Protein AF-D1JF74-F1 (afdb_monomer_lite)

Foldseek 3Di:
DWAFWPQDQADPVRDGDTFDDDPNDRPLLVCLCVVNDPDDDDPPTPDPSVVSND

Radius of gyration: 11.15 Å; chains: 1; bounding box: 28×20×27 Å

pLDDT: mean 94.23, std 4.71, range [70.69, 97.75]

Secondary structure (DSSP, 8-state):
-EEE-SS--B-TT-PBPEEEEETTEEHHHHHHHTTS------SS-S--GGGGG-

Structure (mmCIF, N/CA/C/O backbone):
data_AF-D1JF74-F1
#
_entry.id   AF-D1JF74-F1
#
loop_
_atom_site.group_PDB
_atom_site.id
_atom_site.type_symbol
_atom_site.label_atom_id
_atom_site.label_alt_id
_atom_site.label_comp_id
_atom_site.label_asym_id
_atom_site.label_entity_id
_atom_site.label_seq_id
_atom_site.pdbx_PDB_ins_code
_atom_site.Cartn_x
_atom_site.Cartn_y
_atom_site.Cartn_z
_atom_site.occupancy
_atom_site.B_iso_or_equiv
_atom_site.auth_seq_id
_atom_site.auth_comp_id
_atom_site.auth_asym_id
_atom_site.auth_atom_id
_atom_site.pdbx_PDB_model_num
ATOM 1 N N . MET A 1 1 ? -10.893 -7.713 -4.994 1.00 93.44 1 MET A N 1
ATOM 2 C CA . MET A 1 1 ? -10.439 -7.220 -6.311 1.00 93.44 1 MET A CA 1
ATOM 3 C C . MET A 1 1 ? -8.987 -6.808 -6.175 1.00 93.44 1 MET A C 1
ATOM 5 O O . MET A 1 1 ? -8.627 -6.346 -5.100 1.00 93.44 1 MET A O 1
ATOM 9 N N . LEU A 1 2 ? -8.164 -7.045 -7.192 1.00 96.00 2 LEU A N 1
ATOM 10 C CA . LEU A 1 2 ? -6.800 -6.518 -7.245 1.00 96.00 2 LEU A CA 1
ATOM 11 C C . LEU A 1 2 ? -6.822 -5.298 -8.156 1.00 96.00 2 LEU A C 1
ATOM 13 O O . LEU A 1 2 ? -7.344 -5.411 -9.265 1.00 96.00 2 LEU A O 1
ATOM 17 N N . ASP A 1 3 ? -6.295 -4.186 -7.668 1.00 97.19 3 ASP A N 1
ATOM 18 C CA . ASP A 1 3 ? -6.060 -2.976 -8.446 1.00 97.19 3 ASP A CA 1
ATOM 19 C C . ASP A 1 3 ? -4.558 -2.886 -8.712 1.00 97.19 3 ASP A C 1
ATOM 21 O O . ASP A 1 3 ? -3.773 -2.756 -7.772 1.00 97.19 3 ASP A O 1
ATOM 25 N N . VAL A 1 4 ? -4.156 -3.159 -9.950 1.00 97.75 4 VAL A N 1
ATOM 26 C CA . VAL A 1 4 ? -2.749 -3.363 -10.319 1.00 97.75 4 VAL A CA 1
ATOM 27 C C . VAL A 1 4 ? -2.146 -2.026 -10.695 1.00 97.75 4 VAL A C 1
ATOM 29 O O . VAL A 1 4 ? -2.752 -1.315 -11.476 1.00 97.75 4 VAL A O 1
ATOM 32 N N . 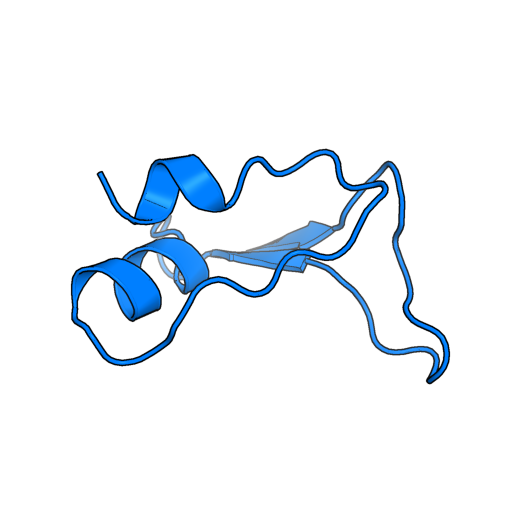ASP A 1 5 ? -0.936 -1.756 -10.207 1.00 96.69 5 ASP A N 1
ATOM 33 C CA . ASP A 1 5 ? -0.245 -0.493 -10.461 1.00 96.69 5 ASP A CA 1
ATOM 34 C C . ASP A 1 5 ? 0.034 -0.276 -11.958 1.00 96.69 5 ASP A C 1
ATOM 36 O O . ASP A 1 5 ? 0.851 -0.987 -12.560 1.00 96.69 5 ASP A O 1
ATOM 40 N N . ASP A 1 6 ? -0.620 0.722 -12.547 1.00 97.25 6 ASP A N 1
ATOM 41 C CA . ASP A 1 6 ? -0.487 1.071 -13.961 1.00 97.25 6 ASP A CA 1
ATOM 42 C C . ASP A 1 6 ? 0.870 1.714 -14.315 1.00 97.25 6 ASP A C 1
ATOM 44 O O . ASP A 1 6 ? 1.326 1.598 -15.459 1.00 97.25 6 ASP A O 1
ATOM 48 N N . GLU A 1 7 ? 1.570 2.341 -13.361 1.00 96.88 7 GLU A N 1
ATOM 49 C CA . GLU A 1 7 ? 2.918 2.883 -13.585 1.00 96.88 7 GLU A CA 1
ATOM 50 C C . GLU A 1 7 ? 3.995 1.796 -13.475 1.00 96.88 7 GLU A C 1
ATOM 52 O O . GLU A 1 7 ? 5.001 1.825 -14.199 1.00 96.88 7 GLU A O 1
ATOM 57 N N . LYS A 1 8 ? 3.803 0.830 -12.568 1.00 95.56 8 LYS A N 1
ATOM 58 C CA . LYS A 1 8 ? 4.776 -0.232 -12.298 1.00 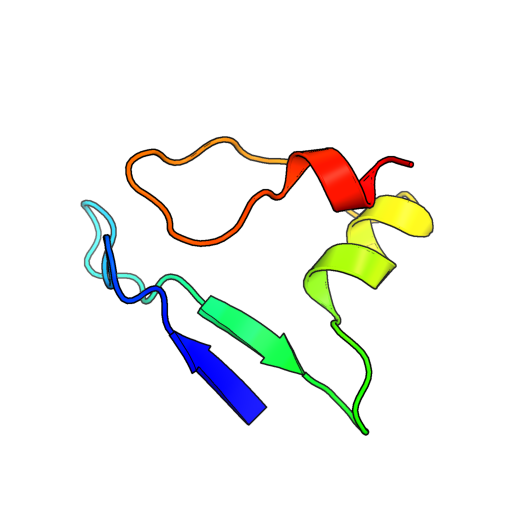95.56 8 LYS A CA 1
ATOM 59 C C . LYS A 1 8 ? 4.132 -1.521 -11.795 1.00 95.56 8 LYS A C 1
ATOM 61 O O . LYS A 1 8 ? 4.121 -1.823 -10.609 1.00 95.56 8 LYS A O 1
ATOM 66 N N . GLN A 1 9 ? 3.762 -2.388 -12.728 1.00 97.12 9 GLN A N 1
ATOM 67 C CA . GLN A 1 9 ? 3.077 -3.645 -12.405 1.00 97.12 9 GLN A CA 1
ATOM 68 C C . GLN A 1 9 ? 3.934 -4.676 -11.650 1.00 97.12 9 GLN A C 1
ATOM 70 O O . GLN A 1 9 ? 3.391 -5.516 -10.936 1.00 97.12 9 GLN A O 1
ATOM 75 N N . TYR A 1 10 ? 5.263 -4.659 -11.812 1.00 96.88 10 TYR A N 1
ATOM 76 C CA . TYR A 1 10 ? 6.151 -5.678 -11.241 1.00 96.88 10 TYR A CA 1
ATOM 77 C C . TYR A 1 10 ? 7.378 -5.080 -10.558 1.00 96.88 10 TYR A C 1
ATOM 79 O O . TYR A 1 10 ? 7.955 -4.086 -11.008 1.00 96.88 10 TYR A O 1
ATOM 87 N N . ASP A 1 11 ? 7.836 -5.747 -9.502 1.00 94.62 11 ASP A N 1
ATOM 88 C CA . ASP A 1 11 ? 9.148 -5.485 -8.917 1.00 94.62 11 ASP A CA 1
ATOM 89 C C . ASP A 1 11 ? 10.282 -6.303 -9.573 1.00 94.62 11 ASP A C 1
ATOM 91 O O . ASP A 1 11 ? 10.077 -7.079 -10.507 1.00 94.62 11 ASP A O 1
ATOM 95 N N . THR A 1 12 ? 11.511 -6.150 -9.065 1.00 94.94 12 THR A N 1
ATOM 96 C CA . THR A 1 12 ? 12.717 -6.840 -9.571 1.00 94.94 12 THR A CA 1
ATOM 97 C C . THR A 1 12 ? 12.672 -8.363 -9.440 1.00 94.94 12 THR A C 1
ATOM 99 O O . THR A 1 12 ? 13.491 -9.050 -10.048 1.00 94.94 12 THR A O 1
ATOM 102 N N . TYR A 1 13 ? 11.752 -8.893 -8.633 1.00 96.06 13 TYR A N 1
ATOM 103 C CA . TYR A 1 13 ? 11.555 -10.322 -8.405 1.00 96.06 13 TYR A CA 1
ATOM 104 C C . TYR A 1 13 ? 10.322 -10.858 -9.147 1.00 96.06 13 TYR A C 1
ATOM 106 O O . TYR A 1 13 ? 9.904 -11.984 -8.882 1.00 96.06 13 TYR A O 1
ATOM 114 N N . TYR A 1 14 ? 9.753 -10.076 -10.073 1.00 95.94 14 TYR A N 1
ATOM 115 C CA . TYR A 1 14 ? 8.536 -10.398 -10.824 1.00 95.94 14 TYR A CA 1
ATOM 116 C C . TYR A 1 14 ? 7.302 -10.620 -9.937 1.00 95.94 14 TYR A C 1
ATOM 118 O O . TYR A 1 14 ? 6.396 -11.376 -10.294 1.00 95.94 14 TYR A O 1
ATOM 126 N N . ARG A 1 15 ? 7.242 -9.958 -8.777 1.00 96.12 15 ARG A N 1
ATOM 127 C CA . ARG A 1 15 ? 6.040 -9.932 -7.934 1.00 96.12 15 ARG A CA 1
ATOM 128 C C . ARG A 1 15 ? 5.114 -8.820 -8.417 1.00 96.12 15 ARG A C 1
ATOM 130 O O . ARG A 1 15 ? 5.587 -7.718 -8.682 1.00 96.12 15 ARG A O 1
ATOM 137 N N . LEU A 1 16 ? 3.820 -9.120 -8.514 1.00 96.69 16 LEU A N 1
ATOM 138 C CA . LEU A 1 16 ? 2.786 -8.150 -8.880 1.00 96.69 16 LEU A CA 1
ATOM 139 C C . LEU A 1 16 ? 2.653 -7.076 -7.788 1.00 96.69 16 LEU A C 1
ATOM 141 O O . LEU A 1 16 ? 2.538 -7.419 -6.609 1.00 96.69 16 LEU A O 1
ATOM 145 N N . LEU A 1 17 ? 2.642 -5.805 -8.185 1.00 97.00 17 LEU A N 1
ATOM 146 C CA . LEU A 1 17 ? 2.375 -4.657 -7.320 1.00 97.00 17 LEU A CA 1
ATOM 147 C C . LEU A 1 17 ? 0.913 -4.233 -7.496 1.00 97.00 17 LEU A C 1
ATOM 149 O O . LEU A 1 17 ? 0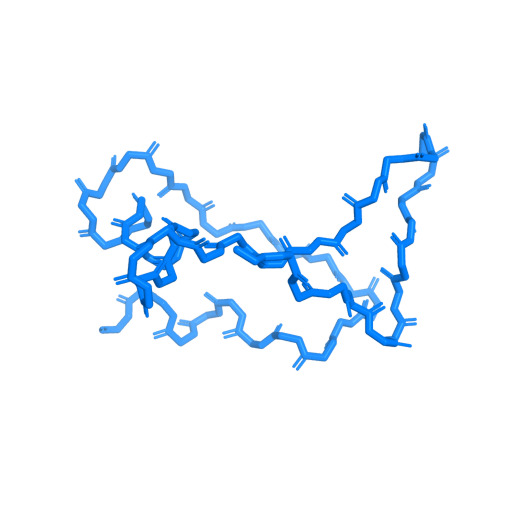.466 -3.976 -8.612 1.00 97.00 17 LEU A O 1
ATOM 153 N N . ALA A 1 18 ? 0.149 -4.248 -6.402 1.00 96.94 18 ALA A N 1
ATOM 154 C CA . ALA A 1 18 ? -1.287 -3.995 -6.429 1.00 96.94 18 ALA A CA 1
ATOM 155 C C . ALA A 1 18 ? -1.831 -3.566 -5.056 1.00 96.94 18 ALA A C 1
ATOM 157 O O . ALA A 1 18 ? -1.307 -3.968 -4.009 1.00 96.94 18 ALA A O 1
ATOM 158 N N . VAL A 1 19 ? -2.948 -2.840 -5.068 1.00 96.62 19 VAL A N 1
ATOM 159 C CA . VAL A 1 19 ? -3.818 -2.631 -3.906 1.00 96.62 19 VAL A CA 1
ATOM 160 C C . VAL A 1 19 ? -4.876 -3.734 -3.862 1.00 96.62 19 VAL A C 1
ATOM 162 O O . VAL A 1 19 ? -5.509 -4.077 -4.865 1.00 96.62 19 VAL A O 1
ATOM 165 N N . VAL A 1 20 ? -5.071 -4.331 -2.685 1.00 97.31 20 VAL A N 1
ATOM 166 C CA . VAL A 1 20 ? -6.013 -5.439 -2.501 1.00 97.31 20 VAL A CA 1
ATOM 167 C C . VAL A 1 20 ? -7.304 -4.935 -1.871 1.00 97.31 20 VAL A C 1
ATOM 169 O O . VAL A 1 20 ? -7.296 -4.389 -0.773 1.00 97.31 20 VAL A O 1
ATOM 172 N N . TYR A 1 21 ? -8.435 -5.209 -2.519 1.00 97.69 21 TYR A N 1
ATOM 173 C CA . TYR A 1 21 ? -9.767 -4.912 -1.993 1.00 97.69 21 TYR A CA 1
ATOM 174 C C . TYR A 1 21 ? -10.502 -6.176 -1.535 1.00 97.69 21 TYR A C 1
ATOM 176 O O . TYR A 1 21 ? -10.701 -7.106 -2.328 1.00 97.69 21 TYR A O 1
ATOM 184 N N . VAL A 1 22 ? -10.985 -6.183 -0.291 1.00 97.38 22 VAL A N 1
ATOM 185 C CA . VAL A 1 22 ? -11.844 -7.235 0.283 1.00 97.38 22 VAL A CA 1
ATOM 186 C C . VAL A 1 22 ? -13.150 -6.595 0.742 1.00 97.38 22 VAL A C 1
ATOM 188 O O . VAL A 1 22 ? -13.124 -5.728 1.604 1.00 97.38 22 VAL A O 1
ATOM 191 N N . ASN A 1 23 ? -14.292 -7.010 0.179 1.00 95.88 23 ASN A N 1
ATOM 192 C CA . ASN A 1 23 ? -15.604 -6.402 0.463 1.00 95.88 23 ASN A CA 1
ATOM 193 C C . ASN A 1 23 ? -15.561 -4.862 0.379 1.00 95.88 23 ASN A C 1
ATOM 195 O O . ASN A 1 23 ? -15.892 -4.181 1.343 1.00 95.88 23 ASN A O 1
ATOM 199 N N . GLU A 1 24 ? -15.052 -4.335 -0.743 1.00 94.81 24 GLU A N 1
ATOM 200 C CA . GLU A 1 24 ? -14.881 -2.889 -1.008 1.00 94.81 24 GLU A CA 1
ATOM 201 C C . GLU A 1 24 ? -13.890 -2.159 -0.078 1.00 94.81 24 G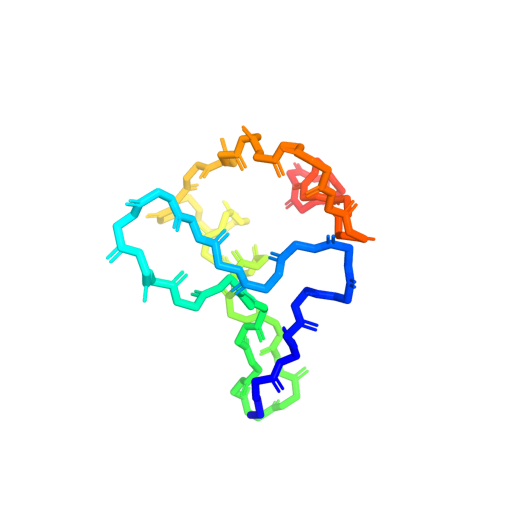LU A C 1
ATOM 203 O O . GLU A 1 24 ? -13.623 -0.978 -0.264 1.00 94.81 24 GLU A O 1
ATOM 208 N N . THR A 1 25 ? -13.270 -2.858 0.877 1.00 96.44 25 THR A N 1
ATOM 209 C CA . THR A 1 25 ? -12.259 -2.290 1.777 1.00 96.44 25 THR A CA 1
ATOM 210 C C . THR A 1 25 ? -10.868 -2.425 1.172 1.00 96.44 25 THR A C 1
ATOM 212 O O . THR A 1 25 ? -10.455 -3.547 0.871 1.00 96.44 25 THR A O 1
ATOM 215 N N . ASN A 1 26 ? -10.129 -1.317 1.060 1.00 96.75 26 ASN A N 1
ATOM 216 C CA . ASN A 1 26 ? -8.692 -1.333 0.789 1.00 96.75 26 ASN A CA 1
ATOM 217 C C . ASN A 1 26 ? -7.967 -1.990 1.976 1.00 96.75 26 ASN A C 1
ATOM 219 O O . ASN A 1 26 ? -7.857 -1.423 3.065 1.00 96.75 26 ASN A O 1
ATOM 223 N N . LEU A 1 27 ? -7.509 -3.224 1.778 1.00 97.44 27 LEU A N 1
ATOM 224 C CA . LEU A 1 27 ? -6.843 -4.002 2.812 1.00 97.44 27 LEU A CA 1
ATOM 225 C C . LEU A 1 27 ? -5.489 -3.387 3.183 1.00 97.44 27 LEU A C 1
ATOM 227 O O . LEU A 1 27 ? -5.156 -3.356 4.364 1.00 97.44 27 LEU A O 1
ATOM 231 N N . ASN A 1 28 ? -4.736 -2.883 2.202 1.00 95.88 28 ASN A N 1
ATOM 232 C CA . ASN A 1 28 ? -3.415 -2.293 2.414 1.00 95.88 28 ASN A CA 1
ATOM 233 C C . ASN A 1 28 ? -3.511 -1.068 3.339 1.00 95.88 28 ASN A C 1
ATOM 235 O O . ASN A 1 28 ? -2.819 -1.014 4.354 1.00 95.88 28 ASN A O 1
ATOM 239 N N . GLU A 1 29 ? -4.423 -0.138 3.037 1.00 96.38 29 GLU A N 1
ATOM 240 C CA . GLU A 1 29 ? -4.695 1.044 3.868 1.00 96.38 29 GLU A CA 1
ATOM 241 C C . GLU A 1 29 ? -5.120 0.637 5.284 1.00 96.38 29 GLU A C 1
ATOM 243 O O . GLU A 1 29 ? -4.586 1.141 6.272 1.00 96.38 29 GLU A O 1
ATOM 248 N N . LYS A 1 30 ? -6.051 -0.319 5.401 1.00 96.69 30 LYS A N 1
ATOM 249 C CA . LYS A 1 30 ? -6.526 -0.798 6.703 1.00 96.69 30 LYS A CA 1
ATOM 250 C C . LYS A 1 30 ? -5.396 -1.379 7.555 1.00 96.69 30 LYS A C 1
ATOM 252 O O . LYS A 1 30 ? -5.327 -1.089 8.746 1.00 96.69 30 LYS A O 1
ATOM 257 N N . MET A 1 31 ? -4.511 -2.182 6.961 1.00 97.12 31 MET A N 1
ATOM 258 C CA . MET A 1 31 ? -3.374 -2.771 7.673 1.00 97.12 31 MET A CA 1
ATOM 259 C C . MET A 1 31 ? -2.413 -1.702 8.199 1.00 97.12 31 MET A C 1
ATOM 261 O O . MET A 1 31 ? -1.917 -1.852 9.313 1.00 97.12 31 MET A O 1
ATOM 265 N N . VAL A 1 32 ? -2.184 -0.626 7.441 1.00 96.25 32 VAL A N 1
ATOM 266 C CA . VAL A 1 32 ? -1.380 0.517 7.901 1.00 96.25 32 VAL A CA 1
ATOM 267 C C . VAL A 1 32 ? -2.085 1.242 9.049 1.00 96.25 32 VAL A C 1
ATOM 269 O O . VAL A 1 32 ? -1.513 1.386 10.128 1.00 96.25 32 VAL A O 1
ATOM 272 N N . ARG A 1 33 ? -3.361 1.610 8.876 1.00 95.38 33 ARG A N 1
ATOM 273 C CA . ARG A 1 33 ? -4.140 2.341 9.893 1.00 95.38 33 ARG A CA 1
ATOM 274 C C . ARG A 1 33 ? -4.300 1.603 11.218 1.00 95.38 33 ARG A C 1
ATOM 276 O O . ARG A 1 33 ? -4.322 2.229 12.272 1.00 95.38 33 ARG A O 1
ATOM 283 N N . GLU A 1 34 ? -4.430 0.281 11.180 1.00 96.69 34 GLU A N 1
ATOM 284 C CA . GLU A 1 34 ? -4.563 -0.547 12.384 1.00 96.69 34 GLU A CA 1
ATOM 285 C C . GLU A 1 34 ? -3.201 -0.933 13.000 1.00 96.69 34 GLU A C 1
ATOM 287 O O . GLU A 1 34 ? -3.160 -1.620 14.021 1.00 96.69 34 GLU A O 1
ATOM 292 N N . GLY A 1 35 ? -2.082 -0.476 12.421 1.00 96.00 35 GLY A N 1
ATOM 293 C CA . GLY A 1 35 ? -0.731 -0.720 12.934 1.00 96.00 35 GLY A CA 1
ATOM 294 C C . GLY A 1 35 ? -0.204 -2.134 12.671 1.00 96.00 35 GLY A C 1
ATOM 295 O O . GLY A 1 35 ? 0.724 -2.585 13.343 1.00 96.00 35 GLY A O 1
ATOM 296 N N . TYR A 1 36 ? -0.794 -2.853 11.713 1.00 97.62 36 TYR A N 1
ATOM 297 C CA . TYR A 1 36 ? -0.346 -4.181 11.285 1.00 97.62 36 TYR A CA 1
ATOM 298 C C . TYR A 1 36 ? 0.735 -4.137 10.198 1.00 97.62 36 TYR A C 1
ATOM 300 O O . TYR A 1 36 ? 1.398 -5.148 9.962 1.00 97.62 36 TYR A O 1
ATOM 308 N N . ALA A 1 37 ? 0.897 -3.001 9.521 1.00 96.56 37 ALA A N 1
ATOM 309 C CA . ALA A 1 37 ? 1.884 -2.787 8.470 1.00 96.56 37 ALA A CA 1
ATOM 310 C C . ALA A 1 37 ? 2.420 -1.347 8.496 1.00 96.56 37 ALA A C 1
ATOM 312 O O . ALA A 1 37 ? 1.786 -0.453 9.048 1.00 96.56 37 ALA A O 1
ATOM 313 N N . GLU A 1 38 ? 3.569 -1.134 7.859 1.00 95.19 38 GLU A N 1
ATOM 314 C CA . GLU A 1 38 ? 4.166 0.186 7.625 1.00 95.19 38 GLU A CA 1
ATOM 315 C C . GLU A 1 38 ? 4.177 0.492 6.123 1.00 95.19 38 GLU A C 1
ATOM 317 O O . GLU A 1 38 ? 4.209 -0.425 5.292 1.00 95.19 38 GLU A O 1
ATOM 322 N N . VAL A 1 39 ? 4.170 1.777 5.762 1.00 93.81 39 VAL A N 1
ATOM 323 C CA . VAL A 1 39 ? 4.256 2.200 4.362 1.00 93.81 39 VAL A CA 1
ATOM 324 C C . VAL A 1 39 ? 5.625 1.856 3.774 1.00 93.81 39 VAL A C 1
ATOM 326 O O . VAL A 1 39 ? 6.672 2.204 4.316 1.00 93.81 39 VAL A O 1
ATOM 329 N N . MET A 1 40 ? 5.619 1.218 2.601 1.00 89.75 40 MET A N 1
ATOM 330 C CA . MET A 1 40 ? 6.816 0.985 1.795 1.00 89.75 40 MET A CA 1
ATOM 331 C C . MET A 1 40 ? 6.761 1.839 0.529 1.00 89.75 40 MET A C 1
ATOM 333 O O . MET A 1 40 ? 5.875 1.667 -0.301 1.00 89.75 40 MET A O 1
ATOM 337 N N . TYR A 1 41 ? 7.737 2.730 0.353 1.00 87.75 41 TYR A N 1
ATOM 338 C CA . TYR A 1 41 ? 7.804 3.594 -0.824 1.00 87.75 41 TYR A CA 1
ATOM 339 C C . TYR A 1 41 ? 8.467 2.882 -2.015 1.00 87.75 41 TYR A C 1
ATOM 341 O O . TYR A 1 41 ? 9.662 2.576 -1.971 1.00 87.75 41 TYR A O 1
ATOM 349 N N . ILE A 1 42 ? 7.706 2.635 -3.090 1.00 89.94 42 ILE A N 1
ATOM 350 C CA . ILE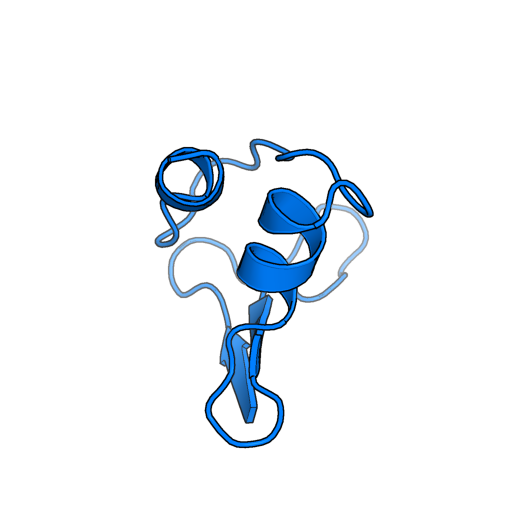 A 1 42 ? 8.174 1.955 -4.311 1.00 89.94 42 ILE A CA 1
ATOM 351 C C . ILE A 1 42 ? 7.845 2.807 -5.550 1.00 89.94 42 ILE A C 1
ATOM 353 O O . ILE A 1 42 ? 6.813 2.596 -6.169 1.00 89.94 42 ILE A O 1
ATOM 357 N N . PRO A 1 43 ? 8.712 3.746 -5.966 1.00 90.62 43 PRO A N 1
ATOM 358 C CA . PRO A 1 43 ? 8.481 4.519 -7.184 1.00 90.62 43 PRO A CA 1
ATOM 359 C C . PRO A 1 43 ? 8.938 3.776 -8.466 1.00 90.62 43 PRO A C 1
ATOM 361 O O . PRO A 1 43 ? 9.823 2.898 -8.410 1.00 90.62 43 PRO A O 1
ATOM 364 N N . PRO A 1 44 ? 8.418 4.162 -9.648 1.00 94.00 44 PRO A N 1
ATOM 365 C CA . PRO A 1 44 ? 7.169 4.918 -9.839 1.00 94.00 44 PRO A CA 1
ATOM 366 C C . PRO A 1 44 ? 5.949 4.0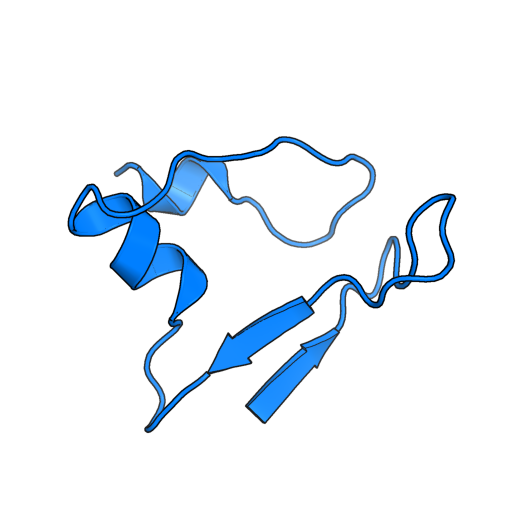80 -9.408 1.00 94.00 44 PRO A C 1
ATOM 368 O O . PRO A 1 44 ? 6.061 2.856 -9.356 1.00 94.00 44 PRO A O 1
ATOM 371 N N . SER A 1 45 ? 4.855 4.743 -9.041 1.00 94.12 45 SER A N 1
ATOM 372 C CA . SER A 1 45 ? 3.604 4.118 -8.600 1.00 94.12 45 SER A CA 1
ATOM 373 C C . SER A 1 45 ? 2.467 5.124 -8.724 1.00 94.12 45 SER A C 1
ATOM 375 O O . SER A 1 45 ? 2.609 6.270 -8.288 1.00 94.12 45 SER A O 1
ATOM 377 N N . GLU A 1 46 ? 1.327 4.684 -9.257 1.00 95.88 46 GLU A N 1
ATOM 378 C CA . GLU A 1 46 ? 0.113 5.509 -9.289 1.00 95.88 46 GLU A CA 1
ATOM 379 C C . GLU A 1 46 ? -0.521 5.707 -7.901 1.00 95.88 46 GLU A C 1
ATOM 381 O O . GLU A 1 46 ? -1.329 6.617 -7.703 1.00 95.88 46 GLU A O 1
ATOM 386 N N . PHE A 1 47 ? -0.161 4.863 -6.929 1.00 93.94 47 PHE A N 1
ATOM 387 C CA . PHE A 1 47 ? -0.728 4.891 -5.588 1.00 93.94 47 PHE A CA 1
ATOM 388 C C . PHE A 1 47 ? 0.092 5.789 -4.657 1.00 93.94 47 PHE A C 1
ATOM 390 O O . PHE A 1 47 ? 1.275 5.546 -4.409 1.00 93.94 47 PHE A O 1
ATOM 397 N N . ASP A 1 48 ? -0.558 6.777 -4.035 1.00 91.00 48 ASP A N 1
ATOM 398 C CA . ASP A 1 48 ? 0.057 7.547 -2.951 1.00 91.00 48 ASP A CA 1
ATOM 399 C C . ASP A 1 48 ? -0.174 6.873 -1.591 1.00 91.00 48 ASP A C 1
ATOM 401 O O . ASP A 1 48 ? -1.080 7.210 -0.830 1.00 91.00 48 ASP A O 1
ATOM 405 N N . SER A 1 49 ? 0.679 5.902 -1.257 1.00 87.25 49 SER A N 1
ATOM 406 C CA . SER A 1 49 ? 0.571 5.143 -0.005 1.00 87.25 49 SER A CA 1
ATOM 407 C C . SER A 1 49 ? 0.779 5.981 1.266 1.00 87.25 49 SER A C 1
ATOM 409 O O . SER A 1 49 ? 0.494 5.498 2.358 1.00 87.25 49 SER A O 1
ATOM 411 N N . ARG A 1 50 ? 1.274 7.224 1.160 1.00 84.94 50 ARG A N 1
ATOM 412 C CA . ARG A 1 50 ? 1.440 8.132 2.314 1.00 84.94 50 ARG A CA 1
ATOM 413 C C . ARG A 1 50 ? 0.100 8.649 2.824 1.00 84.94 50 ARG A C 1
ATOM 415 O O . ARG A 1 50 ? -0.010 8.997 3.994 1.00 84.94 50 ARG A O 1
ATOM 422 N N . GLU A 1 51 ? -0.920 8.675 1.969 1.00 87.94 51 GLU A N 1
ATOM 423 C CA . GLU A 1 51 ? -2.274 9.073 2.360 1.00 87.94 51 GLU A CA 1
ATOM 424 C C . GLU A 1 51 ? -2.921 8.067 3.327 1.00 87.94 51 GLU A C 1
ATOM 426 O O . GLU A 1 51 ? -3.885 8.401 4.011 1.00 87.94 51 GLU A O 1
ATOM 431 N N . TRP A 1 52 ? -2.380 6.848 3.434 1.00 91.50 52 TRP A N 1
ATOM 432 C CA . TRP A 1 52 ? -2.913 5.793 4.302 1.00 91.50 52 TRP A CA 1
ATOM 433 C C . TRP A 1 52 ? -2.493 5.930 5.771 1.00 91.50 52 TRP A C 1
ATOM 435 O O . TRP A 1 52 ? -3.109 5.312 6.636 1.00 91.50 52 TRP A O 1
ATOM 445 N N . GLU A 1 53 ? -1.465 6.731 6.065 1.00 82.25 53 GLU A N 1
ATOM 446 C CA . GLU A 1 53 ? -1.021 7.023 7.439 1.00 82.25 53 GLU A CA 1
ATOM 447 C C . GLU A 1 53 ? -1.845 8.141 8.112 1.00 82.25 53 GLU A C 1
ATOM 449 O O . GLU A 1 53 ? -1.632 8.421 9.293 1.00 82.25 53 GLU A O 1
ATOM 454 N N . VAL A 1 54 ? -2.767 8.781 7.374 1.00 70.69 54 VAL A N 1
ATOM 455 C CA . VAL A 1 54 ? -3.525 9.982 7.785 1.00 70.69 54 VAL A CA 1
ATOM 456 C C . VAL A 1 54 ? -4.885 9.646 8.394 1.00 70.69 54 VAL A C 1
ATOM 458 O O . VAL A 1 54 ? -5.599 8.757 7.857 1.00 70.69 54 VAL A O 1
#

Sequence (54 aa):
MLDVDDEKQYDTYYRLLAVVYVNETNLNEKMVREGYAEVMYIPPSEFDSREWEV